Protein AF-A0A2T0KHF2-F1 (afdb_monomer_lite)

pLDDT: mean 88.37, std 10.52, range [53.75, 97.25]

Structure (mmCIF, N/CA/C/O backbone):
data_AF-A0A2T0KHF2-F1
#
_entry.id   AF-A0A2T0KHF2-F1
#
loop_
_atom_site.group_PDB
_atom_site.id
_atom_site.type_symbol
_atom_site.label_atom_id
_atom_site.label_alt_id
_atom_site.label_comp_id
_atom_site.label_asym_id
_atom_site.label_entity_id
_atom_site.label_seq_id
_atom_site.pdbx_PDB_ins_code
_atom_site.Cartn_x
_atom_site.Cartn_y
_atom_site.Cartn_z
_atom_site.occupancy
_atom_site.B_iso_or_equiv
_atom_site.auth_seq_id
_atom_site.auth_comp_id
_atom_site.auth_asym_id
_atom_site.auth_atom_id
_atom_site.pdbx_PDB_model_num
ATOM 1 N N . MET A 1 1 ? 17.792 -4.137 -6.051 1.00 85.94 1 MET A N 1
ATOM 2 C CA . MET A 1 1 ? 16.626 -4.003 -5.155 1.00 85.94 1 MET A CA 1
ATOM 3 C C . MET A 1 1 ? 16.605 -2.612 -4.530 1.00 85.94 1 MET A C 1
ATOM 5 O O . MET A 1 1 ? 17.663 -2.076 -4.206 1.00 85.94 1 MET A O 1
ATOM 9 N N . ARG A 1 2 ? 15.425 -2.008 -4.390 1.00 88.31 2 ARG A N 1
ATOM 10 C CA . ARG A 1 2 ? 15.214 -0.696 -3.756 1.00 88.31 2 ARG A CA 1
ATOM 11 C C . ARG A 1 2 ? 14.150 -0.799 -2.673 1.00 88.31 2 ARG A C 1
ATOM 13 O O . ARG A 1 2 ? 13.297 -1.680 -2.757 1.00 88.31 2 ARG A O 1
ATOM 20 N N . LEU A 1 3 ? 14.204 0.100 -1.693 1.00 92.06 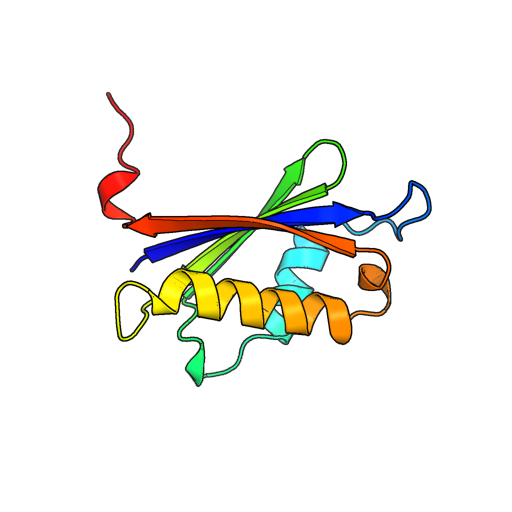3 LEU A N 1
ATOM 21 C CA . LEU A 1 3 ? 13.159 0.258 -0.689 1.00 92.06 3 LEU A CA 1
ATOM 22 C C . LEU A 1 3 ? 12.411 1.565 -0.948 1.00 92.06 3 LEU A C 1
ATOM 24 O O . LEU A 1 3 ? 12.939 2.648 -0.691 1.00 92.06 3 LEU A O 1
ATOM 28 N N . ALA A 1 4 ? 11.155 1.452 -1.361 1.00 93.94 4 ALA A N 1
ATOM 29 C CA . ALA A 1 4 ? 10.222 2.563 -1.316 1.00 93.94 4 ALA A CA 1
ATOM 30 C C . ALA A 1 4 ? 9.464 2.519 0.013 1.00 93.94 4 ALA A C 1
ATOM 32 O O . ALA A 1 4 ? 8.870 1.501 0.371 1.00 93.94 4 ALA A O 1
ATOM 33 N N . ARG A 1 5 ? 9.483 3.618 0.763 1.00 94.75 5 ARG A N 1
ATOM 34 C CA . ARG A 1 5 ? 8.740 3.759 2.013 1.00 94.75 5 ARG A CA 1
ATOM 35 C C . ARG A 1 5 ? 7.585 4.726 1.812 1.00 94.75 5 ARG A C 1
ATOM 37 O O . ARG A 1 5 ? 7.784 5.859 1.382 1.00 94.75 5 ARG A O 1
ATOM 44 N N . ILE A 1 6 ? 6.388 4.265 2.143 1.00 96.75 6 ILE A N 1
ATOM 45 C CA . ILE A 1 6 ? 5.144 5.021 2.058 1.00 96.75 6 ILE A CA 1
ATOM 46 C C . ILE A 1 6 ? 4.602 5.208 3.470 1.00 96.75 6 ILE A C 1
ATOM 48 O O . ILE A 1 6 ? 4.426 4.238 4.205 1.00 96.75 6 ILE A O 1
ATOM 52 N N . SER A 1 7 ? 4.302 6.446 3.843 1.00 96.31 7 SER A N 1
ATOM 53 C CA . SER A 1 7 ? 3.571 6.742 5.071 1.00 96.31 7 SER A CA 1
ATOM 54 C C . SER A 1 7 ? 2.110 6.981 4.728 1.00 96.31 7 SER A C 1
ATOM 56 O O . SER A 1 7 ? 1.788 7.806 3.865 1.00 96.31 7 SER A O 1
ATOM 58 N N . ILE A 1 8 ? 1.220 6.288 5.430 1.00 95.25 8 ILE A N 1
ATOM 59 C CA . ILE A 1 8 ? -0.222 6.499 5.336 1.00 95.25 8 ILE A CA 1
ATOM 60 C C . ILE A 1 8 ? -0.785 6.886 6.695 1.00 95.25 8 ILE A C 1
ATOM 62 O O . ILE A 1 8 ? -0.320 6.406 7.724 1.00 95.25 8 ILE A O 1
ATOM 66 N N . ALA A 1 9 ? -1.803 7.735 6.693 1.00 93.94 9 ALA A N 1
ATOM 67 C CA . ALA A 1 9 ? -2.492 8.161 7.902 1.00 93.94 9 ALA A CA 1
ATOM 68 C C . ALA A 1 9 ? -4.005 8.104 7.712 1.00 93.94 9 ALA A C 1
ATOM 70 O O . ALA A 1 9 ? -4.516 8.310 6.602 1.00 93.94 9 ALA A 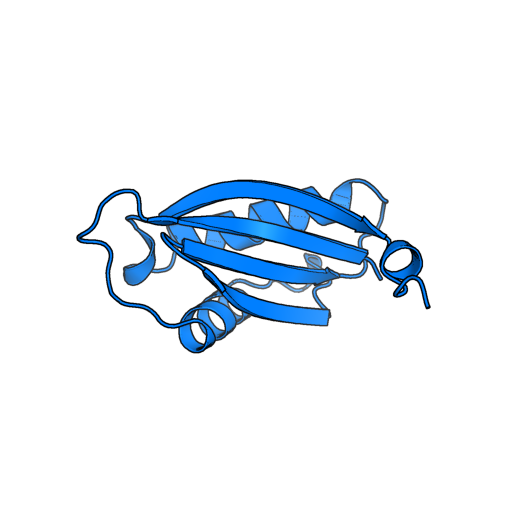O 1
ATOM 71 N N . ALA A 1 10 ? -4.711 7.864 8.811 1.00 91.25 10 ALA A N 1
ATOM 72 C CA . ALA A 1 10 ? -6.150 8.042 8.867 1.00 91.25 10 ALA A CA 1
ATOM 73 C C . ALA A 1 10 ? -6.504 9.528 8.667 1.00 91.25 10 ALA A C 1
ATOM 75 O O . ALA A 1 10 ? -5.803 10.428 9.128 1.00 91.25 10 ALA A O 1
ATOM 76 N N . ARG A 1 11 ? -7.603 9.806 7.964 1.00 86.12 11 ARG A N 1
ATOM 77 C CA . ARG A 1 11 ? -8.151 11.158 7.772 1.00 86.12 11 ARG A CA 1
ATOM 78 C C . ARG A 1 11 ? -8.824 11.687 9.038 1.00 86.12 11 ARG A C 1
ATOM 80 O O . ARG A 1 11 ? -8.957 12.898 9.173 1.00 86.12 11 ARG A O 1
ATOM 87 N N . HIS A 1 12 ? -9.256 10.792 9.922 1.00 77.62 12 HIS A N 1
ATOM 88 C CA . HIS A 1 12 ? -9.984 11.094 11.150 1.00 77.62 12 HIS A CA 1
ATOM 89 C C . HIS A 1 12 ? -9.895 9.916 12.137 1.00 77.62 12 HIS A C 1
ATOM 91 O O . HIS A 1 12 ? -9.695 8.772 11.718 1.00 77.62 12 HIS A O 1
ATOM 97 N N . ASP A 1 13 ? -10.159 10.168 13.420 1.00 67.75 13 ASP A N 1
ATOM 98 C CA . ASP A 1 13 ? -10.082 9.161 14.496 1.00 67.75 13 ASP A CA 1
ATOM 99 C C . ASP A 1 13 ? -11.056 7.980 14.323 1.00 67.75 13 ASP A C 1
ATOM 101 O O . ASP A 1 13 ? -10.848 6.910 14.888 1.00 67.75 13 ASP A O 1
ATOM 105 N N . ALA A 1 14 ? -12.095 8.137 13.494 1.00 59.97 14 ALA A N 1
ATOM 106 C CA . ALA A 1 14 ? -13.076 7.094 13.183 1.00 59.97 14 ALA A CA 1
ATOM 107 C C . ALA A 1 14 ? -12.641 6.120 12.067 1.00 59.97 14 ALA A C 1
ATOM 109 O O . ALA A 1 14 ? -13.478 5.410 11.506 1.00 59.97 14 ALA A O 1
ATOM 110 N N . ALA A 1 15 ? -11.366 6.111 11.663 1.00 68.31 15 ALA A N 1
ATOM 111 C CA . ALA A 1 15 ? -10.901 5.130 10.687 1.00 68.31 15 ALA A CA 1
ATOM 112 C C . ALA A 1 15 ? -11.069 3.704 11.236 1.00 68.31 15 ALA A C 1
ATOM 114 O O . ALA A 1 15 ? -10.877 3.458 12.429 1.00 68.31 15 ALA A O 1
ATOM 115 N N . ALA A 1 16 ? -11.436 2.762 10.361 1.00 70.00 16 ALA A N 1
ATOM 116 C CA . ALA A 1 16 ? -11.536 1.361 10.745 1.00 70.00 16 ALA A CA 1
ATOM 117 C C . ALA A 1 16 ? -10.210 0.906 11.371 1.00 70.00 16 ALA A C 1
ATOM 119 O O . ALA A 1 16 ? -9.133 1.193 10.837 1.00 70.00 16 ALA A O 1
ATOM 120 N N . ARG A 1 17 ? -10.294 0.204 12.506 1.00 79.00 17 ARG A N 1
ATOM 121 C CA . ARG A 1 17 ? -9.125 -0.403 13.142 1.00 79.00 17 ARG A CA 1
ATOM 122 C C . ARG A 1 17 ? -8.654 -1.561 12.275 1.00 79.00 17 ARG A C 1
ATOM 124 O O . ARG A 1 17 ? -9.221 -2.646 12.327 1.00 79.00 17 ARG A O 1
ATOM 131 N N . ILE A 1 18 ? -7.634 -1.296 11.475 1.00 88.69 18 ILE A N 1
ATOM 132 C CA . ILE A 1 18 ? -6.817 -2.320 10.837 1.00 88.69 18 ILE A CA 1
ATOM 133 C C . ILE A 1 18 ? -5.511 -2.453 11.616 1.00 88.69 18 ILE A C 1
ATOM 135 O O . ILE A 1 18 ? -5.061 -1.491 12.243 1.00 88.69 18 ILE A O 1
ATOM 139 N N . ASP A 1 19 ? -4.905 -3.632 11.583 1.00 91.75 19 ASP A N 1
ATOM 140 C CA . ASP A 1 19 ? -3.546 -3.830 12.074 1.00 91.75 19 ASP A CA 1
ATOM 141 C C . ASP A 1 19 ? -2.541 -3.870 10.911 1.00 91.75 19 ASP A C 1
ATOM 143 O O . ASP A 1 19 ? -2.899 -3.814 9.730 1.00 91.75 19 ASP A O 1
ATOM 147 N N . ALA A 1 20 ? -1.253 -3.918 11.254 1.00 93.81 20 ALA A N 1
ATOM 148 C CA . ALA A 1 20 ? -0.188 -3.934 10.260 1.00 93.81 20 ALA A CA 1
ATOM 149 C C . ALA A 1 20 ? -0.195 -5.216 9.407 1.00 93.81 20 ALA A C 1
ATOM 151 O O . ALA A 1 20 ? 0.177 -5.150 8.240 1.00 93.81 20 ALA A O 1
ATOM 152 N N . ALA A 1 21 ? -0.628 -6.358 9.953 1.00 94.75 21 ALA A N 1
ATOM 153 C CA . ALA A 1 21 ? -0.670 -7.620 9.217 1.00 94.75 21 ALA A CA 1
ATOM 154 C C . ALA A 1 21 ? -1.754 -7.576 8.131 1.00 94.75 21 ALA A C 1
ATOM 156 O O . ALA A 1 21 ? -1.464 -7.821 6.963 1.00 94.75 21 ALA A O 1
ATOM 157 N N . ALA A 1 22 ? -2.955 -7.114 8.482 1.00 93.44 22 ALA A N 1
ATOM 158 C CA . ALA A 1 22 ? -4.043 -6.890 7.537 1.00 93.44 22 ALA A CA 1
ATOM 159 C C . ALA A 1 22 ? -3.661 -5.879 6.441 1.00 93.44 22 ALA A C 1
ATOM 161 O O . ALA A 1 22 ? -4.074 -6.023 5.290 1.00 93.44 22 ALA A O 1
ATOM 162 N N . LEU A 1 23 ? -2.852 -4.863 6.770 1.00 95.50 23 LEU A N 1
ATOM 163 C CA . LEU A 1 23 ? -2.314 -3.935 5.775 1.00 95.50 23 LEU A CA 1
ATOM 164 C C . LEU A 1 23 ? -1.325 -4.614 4.819 1.00 95.50 23 LEU A C 1
ATOM 166 O O . LEU A 1 23 ? -1.365 -4.339 3.618 1.00 95.50 23 LEU A O 1
ATOM 170 N N . VAL A 1 24 ? -0.446 -5.486 5.322 1.00 97.19 24 VAL A N 1
ATOM 171 C CA . VAL A 1 24 ? 0.464 -6.273 4.475 1.00 97.19 24 VAL A CA 1
ATOM 172 C C . VAL A 1 24 ? -0.335 -7.180 3.539 1.00 97.19 24 VAL A C 1
ATOM 174 O O . VAL A 1 24 ? -0.080 -7.158 2.336 1.00 97.19 24 VAL A O 1
ATOM 177 N N . ASP A 1 25 ? -1.348 -7.883 4.044 1.00 96.06 25 ASP A N 1
ATOM 178 C CA . ASP A 1 25 ? -2.209 -8.756 3.236 1.00 96.06 25 ASP A CA 1
ATOM 179 C C . ASP A 1 25 ? -2.957 -7.971 2.151 1.00 96.06 25 ASP A C 1
ATOM 181 O O . ASP A 1 25 ? -2.943 -8.346 0.976 1.00 96.06 25 ASP A O 1
ATOM 185 N N . ALA A 1 26 ? -3.553 -6.829 2.512 1.00 95.00 26 ALA A N 1
ATOM 186 C CA . ALA A 1 26 ? -4.226 -5.953 1.555 1.00 95.00 26 ALA A CA 1
ATOM 187 C C . ALA A 1 26 ? -3.257 -5.404 0.495 1.00 95.00 26 ALA A C 1
ATOM 189 O O . ALA A 1 26 ? -3.628 -5.242 -0.669 1.00 95.00 26 ALA A O 1
ATOM 190 N N . THR A 1 27 ? -2.008 -5.138 0.885 1.00 96.56 27 THR A N 1
ATOM 191 C CA . THR A 1 27 ? -0.963 -4.693 -0.040 1.00 96.56 27 THR A CA 1
ATOM 192 C C . THR A 1 27 ? -0.590 -5.801 -1.013 1.00 96.56 27 THR A C 1
ATOM 194 O O . THR A 1 27 ? -0.598 -5.549 -2.216 1.00 96.56 27 THR A O 1
ATOM 197 N N . TRP A 1 28 ? -0.351 -7.026 -0.537 1.00 97.19 28 TRP A N 1
ATOM 198 C CA . TRP A 1 28 ? -0.074 -8.177 -1.402 1.00 97.19 28 TRP A CA 1
ATOM 199 C C . TRP A 1 28 ? -1.222 -8.483 -2.362 1.00 97.19 28 TRP A C 1
ATOM 201 O O . TRP A 1 28 ? -0.978 -8.716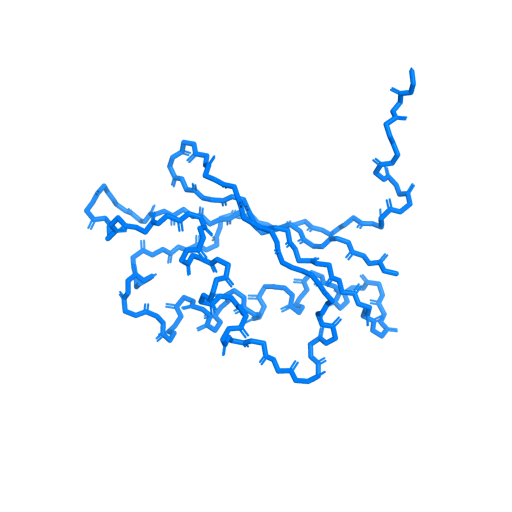 -3.543 1.00 97.19 28 TRP A O 1
ATOM 211 N N . ALA A 1 29 ? -2.471 -8.392 -1.902 1.00 96.25 29 ALA A N 1
ATOM 212 C CA . ALA A 1 29 ? -3.646 -8.575 -2.752 1.00 96.25 29 ALA A CA 1
ATOM 213 C C . ALA A 1 29 ? -3.750 -7.535 -3.889 1.00 96.25 29 ALA A C 1
ATOM 215 O O . ALA A 1 29 ? -4.415 -7.781 -4.896 1.00 96.25 29 ALA A O 1
ATOM 216 N N . ALA A 1 30 ? -3.106 -6.371 -3.748 1.00 96.69 30 ALA A N 1
ATOM 217 C CA . ALA A 1 30 ? -3.103 -5.299 -4.743 1.00 96.69 30 ALA A CA 1
ATOM 218 C C . ALA A 1 30 ? -1.884 -5.316 -5.689 1.00 96.69 30 ALA A C 1
ATOM 220 O O . ALA A 1 30 ? -1.836 -4.500 -6.626 1.00 96.69 30 ALA A O 1
ATOM 221 N N . VAL A 1 31 ? -0.911 -6.207 -5.452 1.00 96.25 31 VAL A N 1
ATOM 222 C CA . VAL A 1 31 ? 0.283 -6.375 -6.293 1.00 96.25 31 VAL A CA 1
ATOM 223 C C . VAL A 1 31 ? -0.104 -6.971 -7.647 1.00 96.25 31 VAL A C 1
ATOM 225 O O . VAL A 1 31 ? -0.914 -7.888 -7.760 1.00 96.25 31 VAL A O 1
ATOM 228 N N . ARG A 1 32 ? 0.503 -6.438 -8.703 1.00 94.75 32 ARG A N 1
ATOM 229 C CA . ARG A 1 32 ? 0.465 -6.932 -10.078 1.00 94.75 32 ARG A CA 1
ATOM 230 C C . ARG A 1 32 ? 1.854 -7.430 -10.455 1.00 94.75 32 ARG A C 1
ATOM 232 O O . ARG A 1 32 ? 2.855 -6.921 -9.961 1.00 94.75 32 ARG A O 1
ATOM 239 N N . SER A 1 33 ? 1.927 -8.360 -11.404 1.00 89.88 33 SER A N 1
ATOM 240 C CA . SER A 1 33 ? 3.205 -8.896 -11.903 1.00 89.88 33 SER A CA 1
ATOM 241 C C . SER A 1 33 ? 4.172 -7.805 -12.382 1.00 89.88 33 SER A C 1
ATOM 243 O O . SER A 1 33 ? 5.372 -7.903 -12.152 1.00 89.88 33 SER A O 1
ATOM 245 N N . ALA A 1 34 ? 3.648 -6.738 -12.992 1.00 89.56 34 ALA A N 1
ATOM 246 C CA . ALA A 1 34 ? 4.440 -5.609 -13.474 1.00 89.56 34 ALA A CA 1
ATOM 247 C C . ALA A 1 34 ? 5.037 -4.724 -12.361 1.00 89.56 34 ALA A C 1
ATOM 249 O O . ALA A 1 34 ? 5.928 -3.935 -12.653 1.00 89.56 34 ALA A O 1
ATOM 250 N N . ASP A 1 35 ? 4.573 -4.831 -11.109 1.00 91.94 35 ASP A N 1
ATOM 251 C CA . ASP A 1 35 ? 5.103 -4.008 -10.012 1.00 91.94 35 ASP A CA 1
ATOM 252 C C . ASP A 1 35 ? 6.481 -4.497 -9.517 1.00 91.94 35 ASP A C 1
ATOM 254 O O . ASP A 1 35 ? 7.151 -3.772 -8.784 1.00 91.94 35 ASP A O 1
ATOM 258 N N . ALA A 1 36 ? 6.895 -5.722 -9.881 1.00 92.12 36 ALA A N 1
ATOM 259 C CA . ALA A 1 36 ? 8.168 -6.336 -9.475 1.00 92.12 36 ALA A CA 1
ATOM 260 C C . ALA A 1 36 ? 8.450 -6.241 -7.957 1.00 92.12 36 ALA A C 1
ATOM 262 O O . ALA A 1 36 ? 9.583 -6.001 -7.532 1.00 92.12 36 ALA A O 1
ATOM 263 N N . VAL A 1 37 ? 7.398 -6.390 -7.142 1.00 94.88 37 VAL A N 1
ATOM 264 C CA . VAL A 1 37 ? 7.477 -6.376 -5.675 1.00 94.88 37 VAL A CA 1
ATOM 265 C C . VAL A 1 37 ? 7.974 -7.728 -5.185 1.00 94.88 37 VAL A C 1
ATOM 267 O O . VAL A 1 37 ? 7.399 -8.764 -5.506 1.00 94.88 37 VAL A O 1
ATOM 270 N N . GLU A 1 38 ? 9.017 -7.701 -4.366 1.00 95.06 38 GLU A N 1
ATOM 271 C CA . GLU A 1 38 ? 9.618 -8.890 -3.759 1.00 95.06 38 GLU A CA 1
ATOM 272 C C . GLU A 1 38 ? 9.218 -9.039 -2.291 1.00 95.06 38 GLU A C 1
ATOM 274 O O . GLU A 1 38 ? 9.073 -10.153 -1.787 1.00 95.06 38 GLU A O 1
ATOM 279 N N . HIS A 1 39 ? 9.032 -7.918 -1.588 1.00 96.12 39 HIS A N 1
ATOM 280 C CA . HIS A 1 39 ? 8.687 -7.943 -0.173 1.00 96.12 39 HIS A CA 1
ATOM 281 C C . HIS A 1 39 ? 7.884 -6.716 0.257 1.00 96.12 39 HIS A C 1
ATOM 283 O O . HIS A 1 39 ? 8.094 -5.607 -0.237 1.00 96.12 39 HIS A O 1
ATOM 289 N N . VAL A 1 40 ? 6.989 -6.913 1.225 1.00 97.25 40 VAL A N 1
ATOM 290 C CA . VAL A 1 40 ? 6.190 -5.851 1.842 1.00 97.25 40 VAL A CA 1
ATOM 291 C C . VAL A 1 40 ? 6.269 -5.998 3.352 1.00 97.25 40 VAL A C 1
ATOM 293 O O . VAL A 1 40 ? 6.017 -7.072 3.891 1.00 97.25 40 VAL A O 1
ATOM 296 N N . VAL A 1 41 ? 6.574 -4.898 4.031 1.00 97.00 41 VAL A N 1
ATOM 297 C CA . VAL A 1 41 ? 6.511 -4.787 5.490 1.00 97.00 41 VAL A CA 1
ATOM 298 C C . VAL A 1 41 ? 5.655 -3.593 5.867 1.00 97.00 41 VAL A C 1
ATOM 300 O O . VAL A 1 41 ? 5.690 -2.563 5.196 1.00 97.00 41 VAL A O 1
ATOM 303 N N . ALA A 1 42 ? 4.918 -3.699 6.965 1.00 96.62 42 ALA A N 1
ATOM 304 C CA . ALA A 1 42 ? 4.195 -2.576 7.535 1.00 96.62 42 ALA A CA 1
ATOM 305 C C . ALA A 1 42 ? 4.459 -2.485 9.034 1.00 96.62 42 ALA A C 1
ATOM 307 O O . ALA A 1 42 ? 4.594 -3.493 9.728 1.00 96.62 42 ALA A O 1
ATOM 308 N N . ARG A 1 43 ? 4.505 -1.257 9.539 1.00 95.38 43 ARG A N 1
ATOM 309 C CA . ARG A 1 43 ? 4.647 -0.958 10.959 1.00 95.38 43 ARG A CA 1
ATOM 310 C C . ARG A 1 43 ? 3.629 0.098 11.356 1.00 95.38 43 ARG A C 1
ATOM 312 O O . ARG A 1 43 ? 3.523 1.134 10.704 1.00 95.38 43 ARG A O 1
ATOM 319 N N . ALA A 1 44 ? 2.920 -0.147 12.455 1.00 93.12 44 ALA A N 1
ATOM 320 C CA . ALA A 1 44 ? 2.059 0.857 13.067 1.00 93.12 44 ALA A CA 1
ATOM 321 C C . ALA A 1 44 ? 2.899 1.975 13.702 1.00 93.12 44 ALA A C 1
ATOM 323 O O . ALA A 1 44 ? 3.881 1.716 14.406 1.00 93.12 44 ALA A O 1
ATOM 324 N N . VAL A 1 45 ? 2.490 3.217 13.468 1.00 91.62 45 VAL A N 1
ATOM 325 C CA . VAL A 1 45 ? 3.053 4.431 14.070 1.00 91.62 45 VAL A CA 1
ATOM 326 C C . VAL A 1 45 ? 1.909 5.305 14.600 1.00 91.62 45 VAL A C 1
ATOM 328 O O . VAL A 1 45 ? 0.757 5.100 14.212 1.00 91.62 45 VAL A O 1
ATOM 331 N N .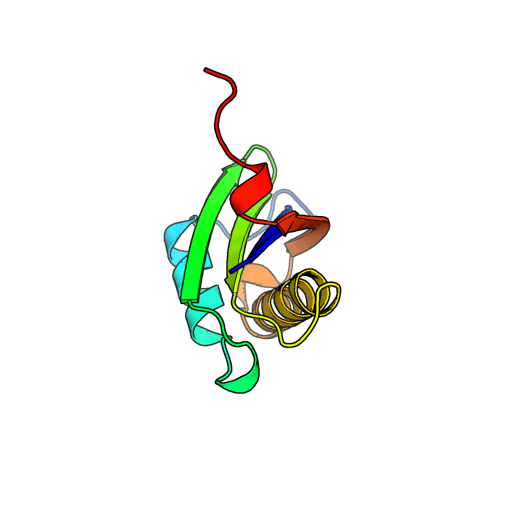 PRO A 1 46 ? 2.163 6.277 15.493 1.00 87.75 46 PRO A N 1
ATOM 332 C CA . PRO A 1 46 ? 1.110 7.182 15.946 1.00 87.75 46 PRO A CA 1
ATOM 333 C C . PRO A 1 46 ? 0.395 7.855 14.764 1.00 87.75 46 PRO A C 1
ATOM 335 O O . PRO A 1 46 ? 1.026 8.513 13.940 1.00 87.75 46 PRO A O 1
ATOM 338 N N . GLY A 1 47 ? -0.923 7.663 14.665 1.00 85.19 47 GLY A N 1
ATOM 339 C CA . GLY A 1 47 ? -1.754 8.240 13.602 1.00 85.19 47 GLY A CA 1
ATOM 340 C C . GLY A 1 47 ? -1.700 7.524 12.246 1.00 85.19 47 GLY A C 1
ATOM 341 O O . GLY A 1 47 ? -2.386 7.960 11.317 1.00 85.19 47 GLY A O 1
ATOM 342 N N . GLY A 1 48 ? -0.945 6.427 12.103 1.00 92.75 48 GLY A N 1
ATOM 343 C CA . GLY A 1 48 ? -0.951 5.688 10.846 1.00 92.75 48 GLY A CA 1
ATOM 344 C C . GLY A 1 48 ? 0.001 4.501 10.724 1.00 92.75 48 GLY A C 1
ATOM 345 O O . GLY A 1 48 ? 0.261 3.782 11.686 1.00 92.75 48 GLY A O 1
ATOM 346 N N . PHE A 1 49 ? 0.508 4.287 9.510 1.00 95.56 49 PHE A N 1
ATOM 347 C CA . PHE A 1 49 ? 1.447 3.214 9.191 1.00 95.56 49 PHE A CA 1
ATOM 348 C C . PHE A 1 49 ? 2.611 3.714 8.343 1.00 95.56 49 PHE A C 1
ATOM 350 O O . PHE A 1 49 ? 2.447 4.562 7.463 1.00 95.56 49 PHE A O 1
ATOM 357 N N . GLU A 1 50 ? 3.771 3.113 8.569 1.00 96.25 50 GLU A N 1
ATOM 358 C CA . GLU A 1 50 ? 4.878 3.113 7.621 1.00 96.25 50 GLU A CA 1
ATOM 359 C C . GLU A 1 50 ? 4.892 1.778 6.882 1.00 96.25 50 GLU A C 1
ATOM 361 O O . GLU A 1 50 ? 4.879 0.715 7.505 1.00 96.25 50 GLU A O 1
ATOM 366 N N . VAL A 1 51 ? 4.924 1.833 5.555 1.00 96.88 51 VAL A N 1
ATOM 367 C CA . VAL A 1 51 ? 4.941 0.664 4.676 1.00 96.88 51 VAL A CA 1
ATOM 368 C C . VAL A 1 51 ? 6.238 0.672 3.888 1.00 96.88 51 VAL A C 1
ATOM 370 O O . VAL A 1 51 ? 6.527 1.633 3.178 1.00 96.88 51 VAL A O 1
ATOM 373 N N . GLY A 1 52 ? 7.027 -0.386 4.025 1.00 96.44 52 GLY A N 1
ATOM 374 C CA . GLY A 1 52 ? 8.204 -0.639 3.207 1.00 96.44 52 GLY A CA 1
ATOM 375 C C . GLY A 1 52 ? 7.857 -1.590 2.071 1.00 96.44 52 GLY A C 1
ATOM 376 O O . GLY A 1 52 ? 7.392 -2.699 2.318 1.00 96.44 52 GLY A O 1
ATOM 377 N N . VAL A 1 53 ? 8.103 -1.163 0.837 1.00 96.06 53 VAL A N 1
ATOM 378 C CA . VAL A 1 53 ? 7.946 -1.971 -0.372 1.00 96.06 53 VAL A CA 1
ATOM 379 C C . VAL A 1 53 ? 9.327 -2.185 -0.974 1.00 96.06 53 VAL A C 1
ATOM 381 O O . VAL A 1 53 ? 10.004 -1.227 -1.355 1.00 96.06 53 VAL A O 1
ATOM 384 N N . PHE A 1 54 ? 9.748 -3.443 -1.038 1.00 94.50 54 PHE A N 1
ATOM 385 C CA . PHE A 1 54 ? 10.986 -3.856 -1.679 1.00 94.50 54 PHE A CA 1
ATOM 386 C C . PHE A 1 54 ? 10.672 -4.300 -3.097 1.00 94.50 54 PHE A C 1
ATOM 388 O O . PHE A 1 54 ? 9.831 -5.178 -3.304 1.00 94.50 54 PHE A O 1
ATOM 395 N N . LEU A 1 55 ? 11.331 -3.677 -4.067 1.00 92.44 55 LEU A N 1
ATOM 396 C CA . LEU A 1 55 ? 11.083 -3.936 -5.476 1.00 92.44 55 LEU A CA 1
ATOM 397 C C . LEU A 1 55 ? 12.351 -3.845 -6.323 1.00 92.44 55 LEU A C 1
ATOM 399 O O . LEU A 1 55 ? 13.349 -3.218 -5.936 1.00 92.44 55 LEU A O 1
ATOM 403 N N . GLN A 1 56 ? 12.287 -4.454 -7.504 1.00 88.56 56 GLN A N 1
ATOM 404 C CA . GLN A 1 56 ? 13.301 -4.357 -8.549 1.00 88.56 56 GLN A CA 1
ATOM 405 C C . GLN A 1 56 ? 12.757 -3.527 -9.723 1.00 88.56 56 GLN A C 1
ATOM 407 O O . GLN A 1 56 ? 12.282 -4.082 -10.712 1.00 88.56 56 GLN A O 1
ATOM 412 N N . PRO A 1 57 ? 12.788 -2.185 -9.623 1.00 78.12 57 PRO A N 1
ATOM 413 C CA . PRO A 1 57 ? 12.252 -1.337 -10.674 1.00 78.12 57 PRO A CA 1
ATOM 414 C C . PRO A 1 57 ? 13.182 -1.321 -11.893 1.00 78.12 57 PRO A C 1
ATOM 416 O O . PRO A 1 57 ? 14.398 -1.475 -11.762 1.00 78.12 57 PRO A O 1
ATOM 419 N N . ALA A 1 58 ? 12.603 -1.097 -13.076 1.00 77.00 58 ALA A N 1
ATOM 420 C CA . ALA A 1 58 ? 13.350 -0.989 -14.331 1.00 77.00 58 ALA A CA 1
ATOM 421 C C . ALA A 1 58 ? 14.290 0.234 -14.365 1.00 77.00 58 ALA A C 1
ATOM 423 O O . ALA A 1 58 ? 15.331 0.188 -15.016 1.00 77.00 58 ALA A O 1
ATOM 424 N N . ASP A 1 59 ? 13.946 1.302 -13.637 1.00 72.06 59 ASP A N 1
ATOM 425 C CA . ASP A 1 59 ? 14.775 2.492 -13.440 1.00 72.06 59 ASP A CA 1
ATOM 426 C C . ASP A 1 59 ? 14.684 3.035 -12.000 1.00 72.06 59 ASP A C 1
ATOM 428 O O . ASP A 1 59 ? 13.865 2.605 -11.184 1.00 72.06 59 ASP A O 1
ATOM 432 N N . THR A 1 60 ? 15.562 3.980 -11.663 1.00 67.06 60 THR A N 1
ATOM 433 C CA . THR A 1 60 ? 15.727 4.513 -10.303 1.00 67.06 60 THR A CA 1
ATOM 434 C C . THR A 1 60 ? 14.487 5.251 -9.782 1.00 67.06 60 THR A C 1
ATOM 436 O O . THR A 1 60 ? 14.202 5.176 -8.592 1.00 67.06 60 THR A O 1
ATOM 439 N N . SER A 1 61 ? 13.752 5.960 -10.642 1.00 68.81 61 SER A N 1
ATOM 440 C CA . SER A 1 61 ? 12.548 6.727 -10.275 1.00 68.81 61 SER A CA 1
ATOM 441 C C . SER A 1 61 ? 11.304 5.853 -10.125 1.00 68.81 61 SER A C 1
ATOM 443 O O . SER A 1 61 ? 10.428 6.156 -9.311 1.00 68.81 61 SER A O 1
ATOM 445 N N . ALA A 1 62 ? 11.245 4.742 -10.857 1.00 79.75 62 ALA A N 1
ATOM 446 C CA . ALA A 1 62 ? 10.089 3.862 -10.900 1.00 79.75 62 ALA A CA 1
ATOM 447 C C . ALA A 1 62 ? 9.793 3.186 -9.551 1.00 79.75 62 ALA A C 1
ATOM 449 O O . ALA A 1 62 ? 8.651 2.798 -9.312 1.00 79.75 62 ALA A O 1
ATOM 450 N N . GLY A 1 63 ? 10.770 3.096 -8.639 1.00 87.00 63 GLY A N 1
ATOM 451 C CA . GLY A 1 63 ? 10.591 2.506 -7.309 1.00 87.00 63 GLY A CA 1
ATOM 452 C C . GLY A 1 63 ? 9.491 3.189 -6.486 1.00 87.00 63 GLY A C 1
ATOM 453 O O . GLY A 1 63 ? 8.505 2.567 -6.079 1.00 87.00 63 GLY A O 1
ATOM 454 N N . ARG A 1 64 ? 9.636 4.505 -6.287 1.00 90.25 64 ARG A N 1
ATOM 455 C CA . ARG A 1 64 ? 8.673 5.321 -5.532 1.00 90.25 64 ARG A CA 1
ATOM 456 C C . ARG A 1 64 ? 7.301 5.317 -6.193 1.00 90.25 64 ARG A C 1
ATOM 458 O O . ARG A 1 64 ? 6.293 5.121 -5.518 1.00 90.25 64 ARG A O 1
ATOM 465 N N . ASP A 1 65 ? 7.266 5.542 -7.502 1.00 92.38 65 ASP A N 1
ATOM 466 C CA . ASP A 1 65 ? 6.015 5.725 -8.233 1.00 92.38 65 ASP A CA 1
ATOM 467 C C . ASP A 1 65 ? 5.213 4.413 -8.287 1.00 92.38 65 ASP A C 1
ATOM 469 O O . ASP A 1 65 ? 3.994 4.430 -8.110 1.00 92.38 65 ASP A O 1
ATOM 473 N N . THR A 1 66 ? 5.895 3.265 -8.391 1.00 93.12 66 THR A N 1
ATOM 474 C CA . THR A 1 66 ? 5.279 1.932 -8.282 1.00 93.12 66 THR A CA 1
ATOM 475 C C . THR A 1 66 ? 4.682 1.707 -6.895 1.00 93.12 66 THR A C 1
ATOM 477 O O . THR A 1 66 ? 3.513 1.336 -6.785 1.00 93.12 66 THR A O 1
ATOM 480 N N . ALA A 1 67 ? 5.428 1.994 -5.824 1.00 94.56 67 ALA A N 1
ATOM 481 C CA . ALA A 1 67 ? 4.924 1.844 -4.458 1.00 94.56 67 ALA A CA 1
ATOM 482 C C . ALA A 1 67 ? 3.750 2.793 -4.159 1.00 94.56 67 ALA A C 1
ATOM 484 O O . ALA A 1 67 ? 2.772 2.400 -3.517 1.00 94.56 67 ALA A O 1
ATOM 485 N N . ARG A 1 68 ? 3.796 4.027 -4.677 1.00 95.62 68 ARG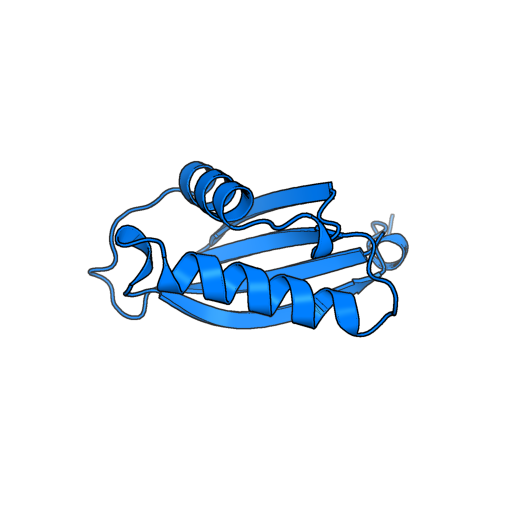 A N 1
ATOM 486 C CA . ARG A 1 68 ? 2.696 4.991 -4.570 1.00 95.62 68 ARG A CA 1
ATOM 487 C C . ARG A 1 68 ? 1.457 4.508 -5.324 1.00 95.62 68 ARG A C 1
ATOM 489 O O . ARG A 1 68 ? 0.354 4.579 -4.783 1.00 95.62 68 ARG A O 1
ATOM 496 N N . ALA A 1 69 ? 1.622 3.988 -6.541 1.00 95.56 69 ALA A N 1
ATOM 497 C CA . ALA A 1 69 ? 0.528 3.427 -7.330 1.00 95.56 69 ALA A CA 1
ATOM 498 C C . ALA A 1 69 ? -0.080 2.183 -6.664 1.00 95.56 69 ALA A C 1
ATOM 500 O O . ALA A 1 69 ? -1.305 2.041 -6.635 1.00 95.56 69 ALA A O 1
ATOM 501 N N . LEU A 1 70 ? 0.756 1.312 -6.095 1.00 96.44 70 LEU A N 1
ATOM 502 C CA . LEU A 1 70 ? 0.333 0.153 -5.314 1.00 96.44 70 LEU A CA 1
ATOM 503 C C . LEU A 1 70 ? -0.502 0.576 -4.107 1.00 96.44 70 LEU A C 1
ATOM 505 O O . LEU A 1 70 ? -1.635 0.122 -3.960 1.00 96.44 70 LEU A O 1
ATOM 509 N N . MET A 1 71 ? -0.001 1.508 -3.295 1.00 97.19 71 MET A N 1
ATOM 510 C CA . MET A 1 71 ? -0.750 1.995 -2.139 1.00 97.19 71 MET A CA 1
ATOM 511 C C . MET A 1 71 ? -2.046 2.700 -2.560 1.00 97.19 71 MET A C 1
ATOM 513 O O . MET A 1 71 ? -3.082 2.519 -1.929 1.00 97.19 71 MET A O 1
ATOM 517 N N . GLY A 1 72 ? -2.042 3.429 -3.680 1.00 96.44 72 GLY A N 1
ATOM 518 C CA . GLY A 1 72 ? -3.261 3.975 -4.277 1.00 96.44 72 GLY A CA 1
ATOM 519 C C . GLY A 1 72 ? -4.320 2.900 -4.551 1.00 96.44 72 GLY A C 1
ATOM 520 O O . GLY A 1 72 ? -5.483 3.086 -4.197 1.00 96.44 72 GLY A O 1
ATOM 521 N N . ARG A 1 73 ? -3.925 1.744 -5.103 1.00 97.00 73 ARG A N 1
ATOM 522 C CA . ARG A 1 73 ? -4.838 0.604 -5.313 1.00 97.00 73 ARG A CA 1
ATOM 523 C C . ARG A 1 73 ? -5.374 0.045 -3.999 1.00 97.00 73 ARG A C 1
ATOM 525 O O . ARG A 1 73 ? -6.571 -0.210 -3.914 1.00 97.00 73 ARG A O 1
ATOM 532 N N . VAL A 1 74 ? -4.523 -0.111 -2.985 1.00 96.06 74 VAL A N 1
ATOM 533 C CA . VAL A 1 74 ? -4.939 -0.580 -1.650 1.00 96.06 74 VAL A CA 1
ATOM 534 C C . VAL A 1 74 ? -6.009 0.342 -1.067 1.00 96.06 74 VAL A C 1
ATOM 536 O O . VAL A 1 74 ? -7.065 -0.132 -0.648 1.00 96.06 74 VAL A O 1
ATOM 539 N N . LEU A 1 75 ? -5.764 1.656 -1.094 1.00 94.75 75 LEU A N 1
ATOM 540 C CA . LEU A 1 75 ? -6.672 2.670 -0.551 1.00 94.75 75 LEU A CA 1
ATOM 541 C C . LEU A 1 75 ? -8.015 2.729 -1.295 1.00 94.75 75 LEU A C 1
ATOM 543 O O . LEU A 1 75 ? -9.050 2.939 -0.666 1.00 94.75 75 LEU A O 1
ATOM 547 N N . ILE A 1 76 ? -8.007 2.538 -2.617 1.00 94.19 76 ILE A N 1
ATOM 548 C CA . ILE A 1 76 ? -9.221 2.560 -3.448 1.00 94.19 76 ILE A CA 1
ATOM 549 C C . ILE A 1 76 ? -10.044 1.278 -3.266 1.00 94.19 76 ILE A C 1
ATOM 551 O O . ILE A 1 76 ? -11.268 1.346 -3.148 1.00 94.19 76 ILE A O 1
ATOM 555 N N . ASN A 1 77 ? -9.389 0.116 -3.231 1.00 92.62 77 ASN A N 1
ATOM 556 C CA . ASN A 1 77 ? -10.071 -1.178 -3.313 1.00 92.62 77 ASN A CA 1
ATOM 557 C C . ASN A 1 77 ? -10.404 -1.800 -1.953 1.00 92.62 77 ASN A C 1
ATOM 559 O O . ASN A 1 77 ? -11.201 -2.733 -1.903 1.00 92.62 77 ASN A O 1
ATOM 563 N N . SER A 1 78 ? -9.835 -1.300 -0.853 1.00 90.31 78 SER A N 1
ATOM 564 C CA . SER A 1 78 ? -10.075 -1.850 0.485 1.00 90.31 78 SER A CA 1
ATOM 565 C C . SER A 1 78 ? -11.099 -0.996 1.240 1.00 90.31 78 SER A C 1
ATOM 567 O O . SER A 1 78 ? -10.782 0.133 1.621 1.00 90.31 78 SER A O 1
ATOM 569 N N . PRO A 1 79 ? -12.314 -1.501 1.537 1.00 88.50 79 PRO A N 1
ATOM 570 C CA . PRO A 1 79 ? -13.325 -0.735 2.271 1.00 88.50 79 PRO A CA 1
ATOM 571 C C . PRO A 1 79 ? -12.832 -0.207 3.626 1.00 88.50 79 PRO A C 1
ATOM 573 O O . PRO A 1 79 ? -13.144 0.927 3.989 1.00 88.50 79 PRO A O 1
ATOM 576 N N . ALA A 1 80 ? -12.002 -0.984 4.330 1.00 87.81 80 ALA A N 1
ATOM 577 C CA . ALA A 1 80 ? -11.385 -0.590 5.598 1.00 87.81 80 ALA A CA 1
ATOM 578 C C . ALA A 1 80 ? -10.403 0.596 5.465 1.00 87.81 80 ALA A C 1
ATOM 580 O O . ALA A 1 80 ? -10.138 1.295 6.441 1.00 87.81 80 ALA A O 1
ATOM 581 N N . MET A 1 81 ? -9.913 0.865 4.249 1.00 89.38 81 MET A N 1
ATOM 582 C CA . MET A 1 81 ? -8.919 1.899 3.950 1.00 89.38 81 MET A CA 1
ATOM 583 C C . MET A 1 81 ? -9.514 3.182 3.357 1.00 89.38 81 MET A C 1
ATOM 585 O O . MET A 1 81 ? -8.778 4.131 3.099 1.00 89.38 81 MET A O 1
ATOM 589 N N . ARG A 1 82 ? -10.840 3.273 3.180 1.00 87.00 82 ARG A N 1
ATOM 590 C CA . ARG A 1 82 ? -11.501 4.441 2.554 1.00 87.00 82 ARG A CA 1
ATOM 591 C C . ARG A 1 82 ? -11.153 5.779 3.205 1.00 87.00 82 ARG A C 1
ATOM 593 O O . ARG A 1 82 ? -11.137 6.809 2.540 1.00 87.00 82 ARG A O 1
ATOM 600 N N . GLN A 1 83 ? -10.896 5.756 4.509 1.00 90.31 83 GLN A N 1
ATOM 601 C CA . GLN A 1 83 ? -10.587 6.942 5.304 1.00 90.31 83 GLN A CA 1
ATOM 602 C C . GLN A 1 83 ? -9.090 7.110 5.551 1.00 90.31 83 GLN A C 1
ATOM 604 O O . GLN A 1 83 ? -8.695 7.814 6.470 1.00 90.31 83 GLN A O 1
ATOM 609 N N . TRP A 1 84 ? -8.250 6.484 4.733 1.00 93.38 84 TRP A N 1
ATOM 610 C CA . TRP A 1 84 ? -6.799 6.581 4.812 1.00 93.38 84 TRP A CA 1
ATOM 611 C C . TRP A 1 84 ? -6.247 7.355 3.613 1.00 93.38 84 TRP A C 1
ATOM 613 O O . TRP A 1 84 ? -6.889 7.484 2.567 1.00 93.38 84 TRP A O 1
ATOM 623 N N . ARG A 1 85 ? -5.056 7.937 3.766 1.00 95.06 85 ARG A N 1
ATOM 624 C CA . ARG A 1 85 ? -4.362 8.656 2.690 1.00 95.06 85 ARG A CA 1
ATOM 625 C C . ARG A 1 85 ? -2.855 8.499 2.799 1.00 95.06 85 ARG A C 1
ATOM 627 O O . ARG A 1 85 ? -2.329 8.393 3.902 1.00 95.06 85 ARG A O 1
ATOM 634 N N . ILE A 1 86 ? -2.172 8.586 1.662 1.00 96.25 86 ILE A N 1
ATOM 635 C CA . ILE A 1 86 ? -0.718 8.766 1.618 1.00 96.25 86 ILE A CA 1
ATOM 636 C C . ILE A 1 86 ? -0.391 10.171 2.133 1.00 96.25 86 ILE A C 1
ATOM 638 O O . ILE A 1 86 ? -0.993 11.152 1.688 1.00 96.25 86 ILE A O 1
ATOM 642 N N . VAL A 1 87 ? 0.544 10.260 3.077 1.00 96.00 87 VAL A N 1
ATOM 643 C CA . VAL A 1 87 ? 1.014 11.529 3.661 1.00 96.00 87 VAL A CA 1
ATOM 644 C C . VAL A 1 87 ? 2.478 11.818 3.355 1.00 96.00 87 VAL A C 1
ATOM 646 O O . VAL A 1 87 ? 2.860 12.982 3.345 1.00 96.00 87 VAL A O 1
ATOM 649 N N . ALA A 1 88 ? 3.271 10.789 3.058 1.00 93.50 88 ALA A N 1
ATOM 650 C CA . ALA A 1 88 ? 4.647 10.931 2.603 1.00 93.50 88 ALA A CA 1
ATOM 651 C C . ALA A 1 88 ? 5.069 9.707 1.786 1.00 93.50 88 ALA A C 1
ATOM 653 O O . ALA A 1 88 ? 4.532 8.611 1.967 1.00 93.50 88 ALA A O 1
ATOM 654 N N . ASP A 1 89 ? 6.048 9.897 0.910 1.00 92.75 89 ASP A N 1
ATOM 655 C CA . ASP A 1 89 ? 6.765 8.821 0.246 1.00 92.75 89 ASP A CA 1
ATOM 656 C C . ASP A 1 89 ? 8.244 9.175 0.062 1.00 92.75 89 ASP A C 1
ATOM 658 O O . ASP A 1 89 ? 8.646 10.331 -0.049 1.00 92.75 89 ASP A O 1
ATOM 662 N N . THR A 1 90 ? 9.084 8.151 0.097 1.00 89.75 90 THR A N 1
ATOM 663 C CA . THR A 1 90 ? 10.529 8.257 -0.104 1.00 89.75 90 THR A CA 1
ATOM 664 C C . THR A 1 90 ? 11.006 6.969 -0.754 1.00 89.75 90 THR A C 1
ATOM 666 O O . THR A 1 90 ? 10.469 5.895 -0.497 1.00 89.75 90 THR A O 1
ATOM 669 N N . ASP A 1 91 ? 12.004 7.075 -1.622 1.00 85.88 91 ASP A N 1
ATOM 670 C CA . ASP A 1 91 ? 12.691 5.923 -2.189 1.00 85.88 91 ASP A CA 1
ATOM 671 C C . ASP A 1 91 ? 14.174 6.010 -1.854 1.00 85.88 91 ASP A C 1
ATOM 673 O O . ASP A 1 91 ? 14.800 7.064 -1.993 1.00 85.88 91 ASP A O 1
ATOM 677 N N . VAL A 1 92 ? 14.712 4.898 -1.371 1.00 81.62 92 VAL A N 1
ATOM 678 C CA . VAL A 1 92 ? 16.096 4.778 -0.927 1.00 81.62 92 VAL A CA 1
ATOM 679 C C . VAL A 1 92 ? 16.707 3.525 -1.553 1.00 81.62 92 VAL A C 1
ATOM 681 O O . VAL A 1 92 ? 16.133 2.434 -1.442 1.00 81.62 92 VAL A O 1
ATOM 684 N N . PRO A 1 93 ? 17.888 3.631 -2.195 1.00 79.62 93 PRO A N 1
ATOM 685 C CA . PRO A 1 93 ? 18.650 2.451 -2.584 1.00 79.62 93 PRO A CA 1
ATOM 686 C C . PRO A 1 93 ? 18.906 1.586 -1.351 1.00 79.62 93 PRO A C 1
ATOM 688 O O . PRO A 1 93 ? 19.336 2.108 -0.321 1.00 79.62 93 PRO A O 1
ATOM 691 N N . LEU A 1 94 ? 18.688 0.274 -1.441 1.00 75.94 94 LEU A N 1
ATOM 692 C CA . LEU A 1 94 ? 18.868 -0.606 -0.284 1.00 75.94 94 LEU A CA 1
ATOM 693 C C . LEU A 1 94 ? 20.302 -0.545 0.268 1.00 75.94 94 LEU A C 1
ATOM 695 O O . LEU A 1 94 ? 20.502 -0.532 1.479 1.00 75.94 94 LEU A O 1
ATOM 699 N N . ASP A 1 95 ? 21.287 -0.391 -0.616 1.00 77.38 95 ASP A N 1
ATOM 700 C CA . ASP A 1 95 ? 22.704 -0.289 -0.253 1.00 77.38 95 ASP A CA 1
ATOM 701 C C . ASP A 1 95 ? 23.028 0.952 0.593 1.00 77.38 95 ASP A C 1
ATOM 703 O O . ASP A 1 95 ? 24.016 0.963 1.327 1.00 77.38 95 ASP A O 1
ATOM 707 N N . SER A 1 96 ? 22.176 1.982 0.540 1.00 75.94 96 SER A N 1
ATOM 708 C CA . SER A 1 96 ? 22.318 3.202 1.345 1.00 75.94 96 SER A CA 1
ATOM 709 C C . SER A 1 96 ? 21.806 3.056 2.784 1.00 75.94 96 SER A C 1
ATOM 711 O O . SER A 1 96 ? 22.044 3.937 3.607 1.00 75.94 96 SER A O 1
ATOM 713 N N . LEU A 1 97 ? 21.130 1.946 3.106 1.00 67.81 97 LEU A N 1
ATOM 714 C CA . LEU A 1 97 ? 20.507 1.694 4.410 1.00 67.81 97 LEU A CA 1
ATOM 715 C C . LEU A 1 97 ? 21.395 0.888 5.371 1.00 67.81 97 LEU A C 1
ATOM 717 O O . LEU A 1 97 ? 20.915 0.468 6.425 1.00 67.81 97 LEU A O 1
ATOM 721 N N . ARG A 1 98 ? 22.678 0.660 5.047 1.00 66.81 98 ARG A N 1
ATOM 722 C CA . ARG A 1 98 ? 23.592 -0.023 5.977 1.00 66.81 98 ARG A CA 1
ATOM 723 C C . ARG A 1 98 ? 23.670 0.753 7.302 1.00 66.81 98 ARG A C 1
ATOM 725 O O . ARG A 1 98 ? 23.836 1.976 7.266 1.00 66.81 98 ARG A O 1
ATOM 732 N N . PRO A 1 99 ? 23.582 0.073 8.460 1.00 55.72 99 PRO A N 1
ATOM 733 C CA . PRO A 1 99 ? 23.757 0.737 9.740 1.00 55.72 99 PRO A CA 1
ATOM 734 C C . PRO A 1 99 ? 25.144 1.378 9.773 1.00 55.72 99 PRO A C 1
ATOM 736 O O . PRO A 1 99 ? 26.134 0.742 9.406 1.00 55.72 99 PRO A O 1
ATOM 739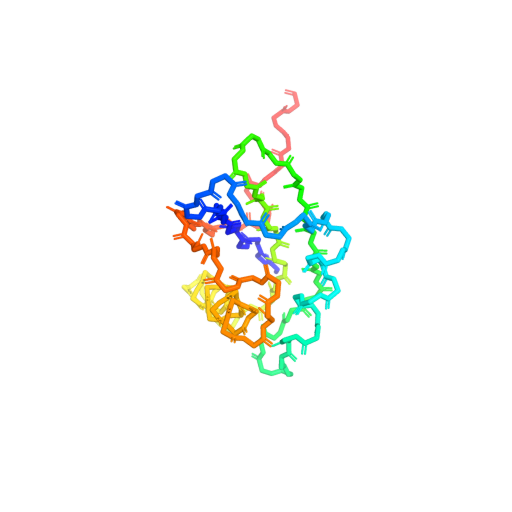 N N . ARG A 1 100 ? 25.220 2.641 10.207 1.00 55.31 100 ARG A N 1
ATOM 740 C CA . ARG A 1 100 ? 26.492 3.183 10.683 1.00 55.31 100 ARG A CA 1
ATOM 741 C C . ARG A 1 100 ? 26.844 2.352 11.916 1.00 55.31 100 ARG A C 1
ATOM 743 O O . ARG A 1 100 ? 26.068 2.363 12.870 1.00 55.31 100 ARG A O 1
ATOM 750 N N . GLY A 1 101 ? 27.895 1.542 11.793 1.00 53.75 101 GLY A N 1
ATOM 751 C CA . GLY A 1 101 ? 28.441 0.752 12.896 1.00 53.75 101 GLY A CA 1
ATOM 752 C C . GLY A 1 101 ? 28.904 1.624 14.050 1.00 53.75 101 GLY A C 1
ATOM 753 O O . GLY A 1 101 ? 29.088 2.845 13.831 1.00 53.75 101 GLY A O 1
#

Organism: NCBI:txid113567

Sequence (101 aa):
MRLARISIAARHDAAARIDAAALVDATWAAVRSADAVEHVVARAVPGGFEVGVFLQPADTSAGRDTARALMGRVLINSPAMRQWRIVADTDVPLDSLRPRG

Secondary structure (DSSP, 8-state):
-EEEEEEEEESSTTS----HHHHHHHHHHT--GGG-EEEEEEEEETTEEEEEEEE--SSTTHHHHHHHHHHHHHHHH-GGGTTEEEEEEEEEEGGGG----

Foldseek 3Di:
DKKKKWWKFFLDPPQFDDDFVVVQVLLVVLDDPQLQWDDWGWDDDVRTIIIITDGDDPDDVSNFVSVQVSVVSSCVPPPSNVRMDTPDMDMDGPVVPDDPD

Radius of gyration: 13.34 Å; chains: 1; bounding box: 42×20×30 Å